Protein AF-A0A6A8FIQ2-F1 (afdb_monomer_lite)

Secondary structure (DSSP, 8-state):
-HHHHHHHHHHHHHHHHHHHHHHHHTT-HHHHHHHHHHHHHHHHHHHT-

Sequence (49 aa):
MRNQRRIGEALMIASGIGITVVGYVLGVFFVSYGGLAIASLGVVSIFWR

pLDDT: mean 90.74, std 8.27, range [61.19, 97.38]

Structure (mmCIF, N/CA/C/O backbone):
data_AF-A0A6A8FIQ2-F1
#
_entry.id   AF-A0A6A8FIQ2-F1
#
loop_
_atom_site.group_PDB
_atom_site.id
_atom_site.type_symbol
_atom_site.label_atom_id
_atom_site.label_alt_id
_atom_site.label_comp_id
_atom_site.label_asym_id
_atom_site.label_entity_id
_atom_site.label_seq_id
_atom_site.pdbx_PDB_ins_code
_atom_site.Cartn_x
_atom_site.Cartn_y
_atom_site.Cartn_z
_atom_site.occupancy
_atom_site.B_iso_or_equiv
_atom_site.auth_seq_id
_atom_site.auth_comp_id
_atom_site.auth_asym_id
_atom_site.auth_atom_id
_atom_site.pdbx_PDB_model_num
ATOM 1 N N . MET A 1 1 ? -12.340 8.384 21.572 1.00 62.16 1 MET A N 1
ATOM 2 C CA . MET A 1 1 ? -10.946 8.112 21.128 1.00 62.16 1 MET A CA 1
ATOM 3 C C . MET A 1 1 ? -10.763 6.821 20.314 1.00 62.16 1 MET A C 1
ATOM 5 O O . MET A 1 1 ? -9.908 6.804 19.439 1.00 62.16 1 MET A O 1
ATOM 9 N N . ARG A 1 2 ? -11.537 5.742 20.542 1.00 69.00 2 ARG A N 1
ATOM 10 C CA . ARG A 1 2 ? -11.357 4.448 19.841 1.00 69.00 2 ARG A CA 1
ATOM 11 C C . ARG A 1 2 ? -11.646 4.505 18.326 1.00 69.00 2 ARG A C 1
ATOM 13 O O . ARG A 1 2 ? -10.911 3.897 17.561 1.00 69.00 2 ARG A O 1
ATOM 20 N N . ASN A 1 3 ? -12.645 5.288 17.901 1.00 77.38 3 ASN A N 1
ATOM 21 C CA . ASN A 1 3 ? -13.011 5.436 16.483 1.00 77.38 3 ASN A CA 1
ATOM 22 C C . ASN A 1 3 ? -11.957 6.206 15.665 1.00 77.38 3 ASN A C 1
ATOM 24 O O . ASN A 1 3 ? -11.545 5.751 14.607 1.00 77.38 3 ASN A O 1
ATOM 28 N N . GLN A 1 4 ? -11.453 7.323 16.203 1.00 82.31 4 GLN A N 1
ATOM 29 C CA . GLN A 1 4 ? -10.410 8.133 15.555 1.00 82.31 4 GLN A CA 1
ATOM 30 C C . GLN A 1 4 ? -9.105 7.345 15.343 1.00 82.31 4 GLN A C 1
ATOM 32 O O . GLN A 1 4 ? -8.448 7.498 14.320 1.00 82.31 4 GLN A O 1
ATOM 37 N N . ARG A 1 5 ? -8.756 6.439 16.271 1.00 81.44 5 ARG A N 1
ATOM 38 C CA . ARG A 1 5 ? -7.600 5.541 16.106 1.00 81.44 5 ARG A CA 1
ATOM 39 C C . ARG A 1 5 ? -7.789 4.517 14.983 1.00 81.44 5 ARG A C 1
ATOM 41 O O . ARG A 1 5 ? -6.876 4.359 14.188 1.00 81.44 5 ARG A O 1
ATOM 48 N N . ARG A 1 6 ? -8.965 3.884 14.873 1.00 84.38 6 ARG A N 1
ATOM 49 C CA . ARG A 1 6 ? -9.268 2.949 13.769 1.00 84.38 6 ARG A CA 1
ATOM 50 C C . ARG A 1 6 ? -9.223 3.630 12.400 1.00 84.38 6 ARG A C 1
ATOM 52 O O . ARG A 1 6 ? -8.752 3.037 11.439 1.00 84.38 6 ARG A O 1
ATOM 59 N N . ILE A 1 7 ? -9.678 4.882 12.320 1.00 88.69 7 ILE A N 1
ATOM 60 C CA . ILE A 1 7 ? -9.580 5.690 11.095 1.00 88.69 7 ILE A CA 1
ATOM 61 C C . ILE A 1 7 ? -8.108 5.959 10.746 1.00 88.69 7 ILE A C 1
ATOM 63 O O . ILE A 1 7 ? -7.726 5.827 9.587 1.00 88.69 7 ILE A O 1
ATOM 67 N N . GLY A 1 8 ? -7.271 6.273 11.740 1.00 88.75 8 GLY A N 1
ATOM 68 C CA . GLY A 1 8 ? -5.825 6.425 11.547 1.00 88.75 8 GLY A CA 1
ATOM 69 C C . GLY A 1 8 ? -5.136 5.143 11.060 1.00 88.75 8 GLY A C 1
ATOM 70 O O . GLY A 1 8 ? -4.331 5.200 10.136 1.00 88.75 8 GLY A O 1
ATOM 71 N N . GLU A 1 9 ? -5.494 3.987 11.625 1.00 89.06 9 GLU A N 1
ATOM 72 C CA . GLU A 1 9 ? -4.995 2.669 11.194 1.00 89.06 9 GLU A CA 1
ATOM 73 C C . GLU A 1 9 ? -5.402 2.376 9.735 1.00 89.06 9 GLU A C 1
ATOM 75 O O . GLU A 1 9 ? -4.565 1.999 8.915 1.00 89.06 9 GLU A O 1
ATOM 80 N N . ALA A 1 10 ? -6.661 2.644 9.368 1.00 91.31 10 ALA A N 1
ATOM 81 C CA . ALA A 1 10 ? -7.142 2.483 7.995 1.00 91.31 10 ALA A CA 1
ATOM 82 C C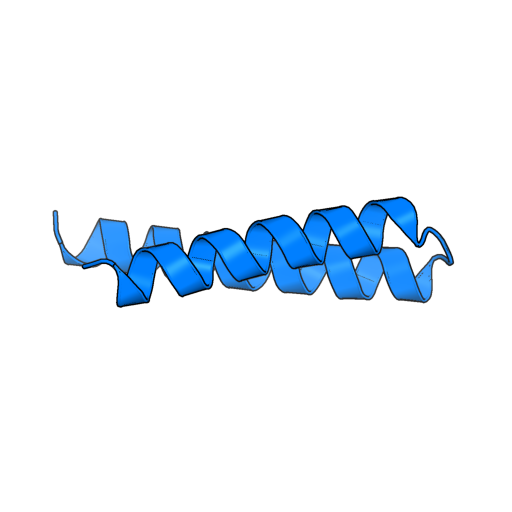 . ALA A 1 10 ? -6.426 3.416 7.000 1.00 91.31 10 ALA A C 1
ATOM 84 O O . ALA A 1 10 ? -6.056 2.987 5.907 1.00 91.31 10 ALA A O 1
ATOM 85 N N . LEU A 1 11 ? -6.183 4.674 7.384 1.00 93.88 11 LEU A N 1
ATOM 86 C CA . LEU A 1 11 ? -5.421 5.635 6.579 1.00 93.88 11 LEU A CA 1
ATOM 87 C C . LEU A 1 11 ? -3.966 5.197 6.385 1.00 93.88 11 LEU A C 1
ATOM 89 O O . LEU A 1 11 ? -3.423 5.341 5.289 1.00 93.88 11 LEU A O 1
ATOM 93 N N . MET A 1 12 ? -3.337 4.633 7.417 1.00 94.25 12 MET A N 1
ATOM 94 C CA . MET A 1 12 ? -1.977 4.095 7.331 1.00 94.25 12 MET A CA 1
ATOM 95 C C . MET A 1 12 ? -1.898 2.935 6.330 1.00 94.25 12 MET A C 1
ATOM 97 O O . MET A 1 12 ? -0.994 2.894 5.499 1.00 94.25 12 MET A O 1
ATOM 101 N N . ILE A 1 13 ? -2.877 2.028 6.349 1.00 94.88 13 ILE A N 1
ATOM 102 C CA . ILE A 1 13 ? -2.928 0.912 5.396 1.00 94.88 13 ILE A CA 1
ATOM 103 C C . ILE A 1 13 ? -3.158 1.427 3.972 1.00 94.88 13 ILE A C 1
ATOM 105 O O . ILE A 1 13 ? -2.415 1.064 3.062 1.00 94.88 13 ILE A O 1
ATOM 109 N N . ALA A 1 14 ? -4.146 2.304 3.776 1.00 96.25 14 ALA A N 1
ATOM 110 C CA . ALA A 1 14 ? -4.468 2.851 2.460 1.00 96.25 14 ALA A CA 1
ATOM 111 C C . ALA A 1 14 ? -3.289 3.627 1.849 1.00 96.25 14 ALA A C 1
ATOM 113 O O . ALA A 1 14 ? -2.985 3.464 0.667 1.00 96.25 14 ALA A O 1
ATOM 114 N N . SER A 1 15 ? -2.583 4.424 2.658 1.00 94.69 15 SER A N 1
ATOM 115 C CA . SER A 1 15 ? -1.382 5.143 2.217 1.00 94.69 15 SER A CA 1
ATOM 116 C C . SER A 1 15 ? -0.220 4.199 1.898 1.00 94.69 15 SER A C 1
ATOM 118 O O . SER A 1 15 ? 0.413 4.368 0.858 1.00 94.69 15 SER A O 1
ATOM 120 N N . GLY A 1 16 ? 0.019 3.160 2.705 1.00 95.44 16 GLY A N 1
ATOM 121 C CA . GLY A 1 16 ? 1.024 2.134 2.407 1.00 95.44 16 GLY A CA 1
ATOM 122 C C . GLY A 1 16 ? 0.755 1.398 1.087 1.00 95.44 16 GLY A C 1
ATOM 123 O O . GLY A 1 16 ? 1.659 1.236 0.262 1.00 95.44 16 GLY A O 1
ATOM 124 N N . ILE A 1 17 ? -0.503 1.027 0.828 1.00 96.56 17 ILE A N 1
ATOM 125 C CA . ILE A 1 17 ? -0.916 0.419 -0.448 1.00 96.56 17 ILE A CA 1
ATOM 126 C C . ILE A 1 17 ? -0.709 1.405 -1.603 1.00 96.56 17 ILE A C 1
ATOM 128 O O . ILE A 1 17 ? -0.127 1.037 -2.622 1.00 96.56 17 ILE A O 1
ATOM 132 N N . GLY A 1 18 ? -1.117 2.666 -1.438 1.00 96.31 18 GLY A N 1
ATOM 133 C CA . GLY A 1 18 ? -0.927 3.704 -2.453 1.00 96.31 18 GLY A CA 1
ATOM 134 C C . GLY A 1 18 ? 0.544 3.889 -2.830 1.00 96.31 18 GLY A C 1
ATOM 135 O O . GLY A 1 18 ? 0.886 3.849 -4.008 1.00 96.31 18 GLY A O 1
ATOM 136 N N . ILE A 1 19 ? 1.431 3.994 -1.837 1.00 96.44 19 ILE A N 1
ATOM 137 C CA . ILE A 1 19 ? 2.883 4.100 -2.053 1.00 96.44 19 ILE A CA 1
ATOM 138 C C . ILE A 1 19 ? 3.422 2.857 -2.767 1.00 96.44 19 ILE A C 1
ATOM 140 O O . ILE A 1 19 ? 4.253 2.976 -3.666 1.00 96.44 19 ILE A O 1
ATOM 144 N N . THR A 1 20 ? 2.917 1.672 -2.413 1.00 97.00 20 THR A N 1
ATOM 145 C CA . THR A 1 20 ? 3.318 0.413 -3.052 1.00 97.00 20 THR A CA 1
ATOM 146 C C . THR A 1 20 ? 3.040 0.429 -4.549 1.00 97.00 20 THR A C 1
ATOM 148 O O . THR A 1 20 ? 3.940 0.169 -5.352 1.00 97.00 20 THR A O 1
ATOM 151 N N . VAL A 1 21 ? 1.794 0.753 -4.906 1.00 97.38 21 VAL A N 1
ATOM 152 C CA . VAL A 1 21 ? 1.311 0.785 -6.289 1.00 97.38 21 VAL A CA 1
ATOM 153 C C . VAL A 1 21 ? 2.053 1.853 -7.084 1.00 97.38 21 VAL A C 1
ATOM 155 O O . VAL A 1 21 ? 2.557 1.562 -8.165 1.00 97.38 21 VAL A O 1
ATOM 158 N N . VAL A 1 22 ? 2.189 3.062 -6.534 1.00 96.88 22 VAL A N 1
ATOM 159 C CA . VAL A 1 22 ? 2.917 4.162 -7.185 1.00 96.88 22 VAL A CA 1
ATOM 160 C C . VAL A 1 22 ? 4.379 3.785 -7.419 1.00 96.88 22 VAL A C 1
ATOM 162 O O . VAL A 1 22 ? 4.872 3.926 -8.536 1.00 96.88 22 VAL A O 1
ATOM 165 N N . GLY A 1 23 ? 5.063 3.248 -6.405 1.00 95.88 23 GLY A N 1
ATOM 166 C CA . GLY A 1 23 ? 6.446 2.788 -6.540 1.00 95.88 23 GLY A CA 1
ATOM 167 C C . GLY A 1 23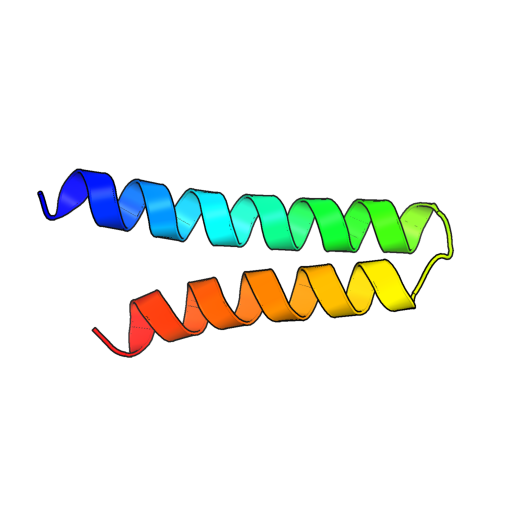 ? 6.605 1.705 -7.609 1.00 95.88 23 GLY A C 1
ATOM 168 O O . GLY A 1 23 ? 7.589 1.714 -8.346 1.00 95.88 23 GLY A O 1
ATOM 169 N N . TYR A 1 24 ? 5.609 0.822 -7.747 1.00 95.81 24 TYR A N 1
ATOM 170 C CA . TYR A 1 24 ? 5.664 -0.302 -8.678 1.00 95.81 24 TYR A CA 1
ATOM 171 C C . TYR A 1 24 ? 5.480 0.183 -10.115 1.00 95.81 24 TYR A C 1
ATOM 173 O O . TYR A 1 24 ? 6.259 -0.177 -10.993 1.00 95.81 24 TYR A O 1
ATOM 181 N N . VAL A 1 25 ? 4.503 1.069 -10.336 1.00 96.81 25 VAL A N 1
ATOM 182 C CA . VAL A 1 25 ? 4.249 1.707 -11.637 1.00 96.81 25 VAL A CA 1
ATOM 183 C C . VAL A 1 25 ? 5.458 2.519 -12.106 1.00 96.81 25 VAL A C 1
ATOM 185 O O . VAL A 1 25 ? 5.774 2.518 -13.291 1.00 96.81 25 VAL A O 1
ATOM 188 N N . LEU A 1 26 ? 6.161 3.181 -11.185 1.00 96.38 26 LEU A N 1
ATOM 189 C CA . LEU A 1 26 ? 7.363 3.960 -11.494 1.00 96.38 26 LEU A CA 1
ATOM 190 C C . LEU A 1 26 ? 8.638 3.107 -11.638 1.00 96.38 26 LEU A C 1
ATOM 192 O O . LEU A 1 26 ? 9.698 3.655 -11.929 1.00 96.38 26 LEU A O 1
ATOM 196 N N . GLY A 1 27 ? 8.573 1.789 -11.415 1.00 94.88 27 GLY A N 1
ATOM 197 C CA . GLY A 1 27 ? 9.742 0.902 -11.451 1.00 94.88 27 GLY A CA 1
ATOM 198 C C . GLY A 1 27 ? 10.722 1.100 -10.285 1.00 94.88 27 GLY A C 1
ATOM 199 O O . GLY A 1 27 ?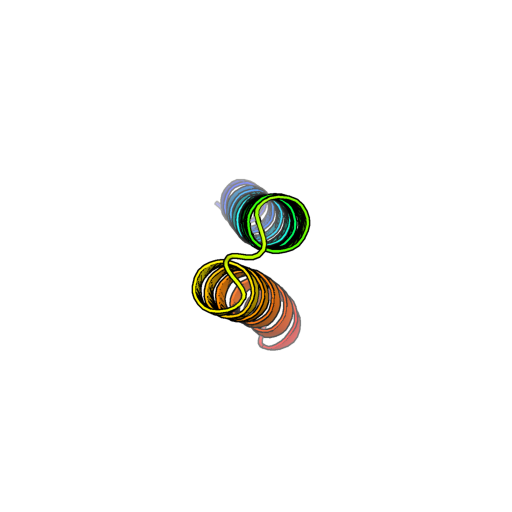 11.841 0.590 -10.317 1.00 94.88 27 GLY A O 1
ATOM 200 N N . VAL A 1 28 ? 10.319 1.822 -9.234 1.00 95.81 28 VAL A N 1
ATOM 201 C CA . VAL A 1 28 ? 11.138 2.090 -8.046 1.00 95.81 28 VAL A CA 1
ATOM 202 C C . VAL A 1 28 ? 10.780 1.085 -6.956 1.00 95.81 28 VAL A C 1
ATOM 204 O O . VAL A 1 28 ? 10.091 1.389 -5.980 1.00 95.81 28 VAL A O 1
ATOM 207 N N . PHE A 1 29 ? 11.282 -0.140 -7.108 1.00 91.81 29 PHE A N 1
ATOM 208 C CA . PHE A 1 29 ? 10.946 -1.259 -6.220 1.00 91.81 29 PHE A CA 1
ATOM 209 C C . PHE A 1 29 ? 11.243 -0.987 -4.740 1.00 91.81 29 PHE A C 1
ATOM 211 O O . PHE A 1 29 ? 10.494 -1.427 -3.873 1.00 91.81 29 PHE A O 1
ATOM 218 N N . PHE A 1 30 ? 12.284 -0.206 -4.436 1.00 93.50 30 PHE A N 1
ATOM 219 C CA . PHE A 1 30 ? 12.596 0.191 -3.061 1.00 93.50 30 PHE A CA 1
ATOM 220 C C . PHE A 1 30 ? 11.439 0.954 -2.392 1.00 93.50 30 PHE A C 1
ATOM 222 O O . PHE A 1 30 ? 11.091 0.680 -1.243 1.00 93.50 30 PHE A O 1
ATOM 229 N N . VAL A 1 31 ? 10.789 1.860 -3.130 1.00 93.25 31 VAL A N 1
ATOM 230 C CA . VAL A 1 31 ? 9.616 2.606 -2.648 1.00 93.25 31 VAL A CA 1
ATOM 231 C C . VAL A 1 31 ? 8.424 1.668 -2.479 1.00 93.25 31 VAL A C 1
ATOM 233 O O . VAL A 1 31 ? 7.708 1.770 -1.484 1.00 93.25 31 VAL A O 1
ATOM 236 N N . SER A 1 32 ? 8.249 0.700 -3.385 1.00 95.12 32 SER A N 1
ATOM 237 C CA . SER A 1 32 ? 7.197 -0.308 -3.247 1.00 95.12 32 SER A CA 1
ATOM 238 C C . SER A 1 32 ? 7.336 -1.148 -1.985 1.00 95.12 32 SER A C 1
ATOM 240 O O . SER A 1 32 ? 6.353 -1.355 -1.277 1.00 95.12 32 SER A O 1
ATOM 242 N N . TYR A 1 33 ? 8.551 -1.598 -1.668 1.00 95.56 33 TYR A N 1
ATOM 243 C CA . TYR A 1 33 ? 8.810 -2.353 -0.443 1.00 95.56 33 TYR A CA 1
ATOM 244 C C . TYR A 1 33 ? 8.581 -1.507 0.812 1.00 95.56 33 TYR A C 1
ATOM 246 O O . TYR A 1 33 ? 8.014 -2.004 1.785 1.00 95.56 33 TYR A O 1
ATOM 254 N N . GLY A 1 34 ? 8.938 -0.219 0.773 1.00 94.69 34 GLY A N 1
ATOM 255 C CA . GLY A 1 34 ? 8.600 0.726 1.838 1.00 94.69 34 GLY A CA 1
ATOM 256 C C . GLY A 1 34 ? 7.086 0.861 2.043 1.00 94.69 34 GLY A C 1
ATOM 257 O O . GLY A 1 34 ? 6.605 0.784 3.172 1.00 94.69 34 GLY A O 1
ATOM 258 N N . GLY A 1 35 ? 6.320 0.981 0.955 1.00 94.75 35 GLY A N 1
ATOM 259 C CA . GLY A 1 35 ? 4.855 1.006 1.000 1.00 94.75 35 GLY A CA 1
ATOM 260 C C . GLY A 1 35 ? 4.253 -0.269 1.599 1.00 94.75 35 GLY A C 1
ATOM 261 O O . GLY A 1 35 ? 3.386 -0.192 2.473 1.00 94.75 35 GLY A O 1
ATOM 262 N N . LEU A 1 36 ? 4.762 -1.439 1.200 1.00 95.94 36 LEU A N 1
ATOM 263 C CA . LEU A 1 36 ? 4.326 -2.732 1.735 1.00 95.94 36 LEU A CA 1
ATOM 264 C C . LEU A 1 36 ? 4.630 -2.859 3.226 1.00 95.94 36 LEU A C 1
ATOM 266 O O . LEU A 1 36 ? 3.801 -3.382 3.971 1.00 95.94 36 LEU A O 1
ATOM 270 N N . ALA A 1 37 ? 5.781 -2.359 3.679 1.00 95.69 37 ALA A N 1
ATOM 271 C CA . ALA A 1 37 ? 6.134 -2.342 5.094 1.00 95.69 37 ALA A CA 1
ATOM 272 C C . ALA A 1 37 ? 5.152 -1.479 5.904 1.00 95.69 37 ALA A C 1
ATOM 274 O O . ALA A 1 37 ? 4.650 -1.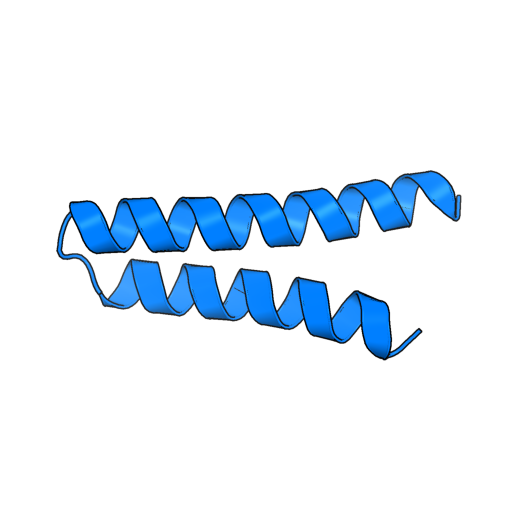926 6.935 1.00 95.69 37 ALA A O 1
ATOM 275 N N . ILE A 1 38 ? 4.805 -0.286 5.408 1.00 95.31 38 ILE A N 1
ATOM 276 C CA . ILE A 1 38 ? 3.821 0.602 6.048 1.00 95.31 38 ILE A CA 1
ATOM 277 C C . ILE A 1 38 ? 2.444 -0.070 6.112 1.00 95.31 38 ILE A C 1
ATOM 279 O O . ILE A 1 38 ? 1.822 -0.100 7.176 1.00 95.31 38 ILE A O 1
ATOM 283 N N . ALA A 1 39 ? 1.981 -0.652 5.003 1.00 95.12 39 ALA A N 1
ATOM 284 C CA . ALA A 1 39 ? 0.698 -1.349 4.962 1.00 95.12 39 ALA A CA 1
ATOM 285 C C . ALA A 1 39 ? 0.667 -2.533 5.943 1.00 95.12 39 ALA A C 1
ATOM 287 O O . ALA A 1 39 ? -0.288 -2.683 6.704 1.00 95.12 39 ALA A O 1
ATOM 288 N N . SER A 1 40 ? 1.740 -3.327 5.983 1.00 93.06 40 SER A N 1
ATOM 289 C CA . SER A 1 40 ? 1.866 -4.486 6.872 1.00 93.06 40 SER A CA 1
ATOM 290 C C . SER A 1 40 ? 1.865 -4.083 8.346 1.00 93.06 40 SER A C 1
ATOM 292 O O . SER A 1 40 ? 1.178 -4.711 9.147 1.00 93.06 40 SER A O 1
ATOM 294 N N . LEU A 1 41 ? 2.567 -3.005 8.713 1.00 93.19 41 LEU A N 1
ATOM 295 C CA . LEU A 1 41 ? 2.545 -2.464 10.076 1.00 93.19 41 LEU A CA 1
ATOM 296 C C . LEU A 1 41 ? 1.138 -2.008 10.481 1.00 93.19 41 LEU A C 1
ATOM 298 O O . LEU A 1 41 ? 0.700 -2.297 11.594 1.00 93.19 41 LEU A O 1
ATOM 302 N N . GLY A 1 42 ? 0.410 -1.356 9.571 1.00 91.06 42 GLY A N 1
ATOM 303 C CA . GLY A 1 42 ? -0.986 -0.985 9.787 1.00 91.06 42 GLY A CA 1
ATOM 304 C C . GLY A 1 42 ? -1.872 -2.207 10.049 1.00 91.06 42 GLY A C 1
ATOM 305 O O . GLY A 1 42 ? -2.613 -2.229 11.030 1.00 91.06 42 GLY A O 1
ATOM 306 N N . VAL A 1 43 ? -1.743 -3.261 9.240 1.00 91.06 43 VAL A N 1
ATOM 307 C CA . VAL A 1 43 ? -2.499 -4.515 9.409 1.00 91.06 43 VAL A CA 1
ATOM 308 C C . VAL A 1 43 ? -2.162 -5.202 10.735 1.00 91.06 43 VAL A C 1
ATOM 310 O O . VAL A 1 43 ? -3.068 -5.537 11.497 1.00 91.06 43 VAL A O 1
ATO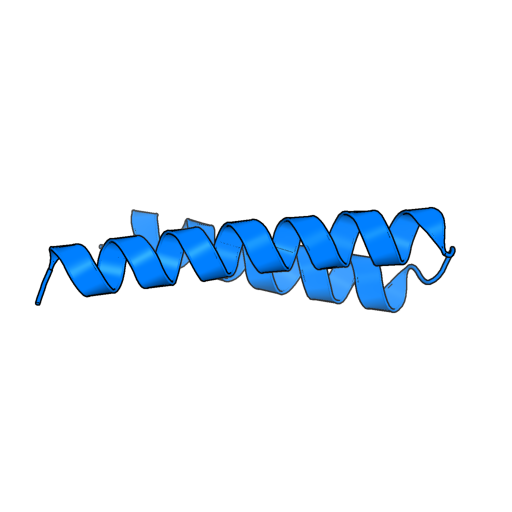M 313 N N . VAL A 1 44 ? -0.875 -5.366 11.059 1.00 93.00 44 VAL A N 1
ATOM 314 C CA . VAL A 1 44 ? -0.439 -5.970 12.331 1.00 93.00 44 VAL A CA 1
ATOM 315 C C . VAL A 1 44 ? -0.966 -5.170 13.523 1.00 93.00 44 VAL A C 1
ATOM 317 O O . VAL A 1 44 ? -1.417 -5.764 14.501 1.00 93.00 44 VAL A O 1
ATOM 320 N N . SER A 1 45 ? -0.991 -3.837 13.433 1.00 87.81 45 SER A N 1
ATOM 321 C CA . SER A 1 45 ? -1.520 -2.984 14.503 1.00 87.81 45 SER A CA 1
ATOM 322 C C . SER A 1 45 ? -3.013 -3.197 14.784 1.00 87.81 45 SER A C 1
ATOM 324 O O . SER A 1 45 ? -3.441 -3.021 15.925 1.00 87.81 45 SER A O 1
ATOM 326 N N . ILE A 1 46 ? -3.795 -3.615 13.778 1.00 87.38 46 ILE A N 1
ATOM 327 C CA . ILE A 1 46 ? -5.216 -3.952 13.940 1.00 87.38 46 ILE A CA 1
ATOM 328 C C . ILE A 1 46 ? -5.369 -5.291 14.668 1.00 87.38 46 ILE A C 1
ATOM 330 O O . ILE A 1 46 ? -6.238 -5.409 15.528 1.00 87.38 46 ILE A O 1
ATOM 334 N N . PHE A 1 47 ? -4.538 -6.285 14.333 1.00 85.19 47 PHE A N 1
ATOM 335 C CA . PHE A 1 47 ? -4.613 -7.639 14.898 1.00 85.19 47 PHE A CA 1
ATOM 336 C C . PHE A 1 47 ? -4.001 -7.778 16.293 1.00 85.19 47 PHE A C 1
ATOM 338 O O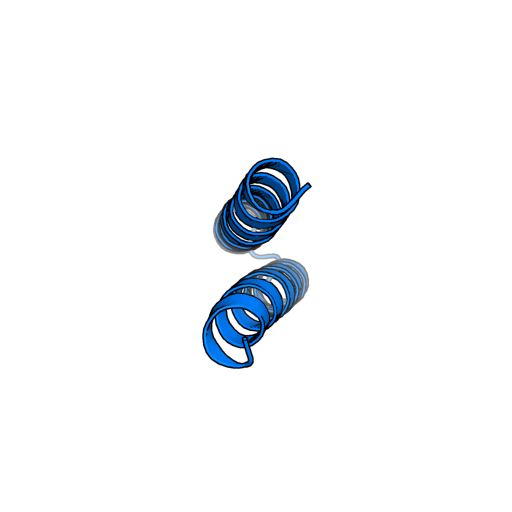 . PHE A 1 47 ? -4.454 -8.612 17.069 1.00 85.19 47 PHE A O 1
ATOM 345 N N . TRP A 1 48 ? -2.986 -6.982 16.637 1.00 82.75 48 TRP A N 1
ATOM 346 C CA . TRP A 1 48 ? -2.345 -7.011 17.962 1.00 82.75 48 TRP A CA 1
ATOM 347 C C . TRP A 1 48 ? -3.249 -6.461 19.087 1.00 82.75 48 TRP A C 1
ATOM 349 O O . TRP A 1 48 ? -2.833 -6.318 20.235 1.00 82.75 48 TRP A O 1
ATOM 359 N N . ARG A 1 49 ? -4.482 -6.085 18.765 1.00 61.19 49 ARG A N 1
ATOM 360 C CA . ARG A 1 49 ? -5.319 -5.209 19.572 1.00 61.19 49 ARG A CA 1
ATOM 361 C C . ARG A 1 49 ? -6.648 -5.841 19.941 1.00 61.19 49 ARG A C 1
ATOM 363 O O . ARG A 1 49 ? -7.126 -5.508 21.049 1.00 61.19 49 ARG A O 1
#

Foldseek 3Di:
DVVVVLVVLVVQLVQLVVQLVVCVVVVNNVSNVVSVVSNVVSVVVVVVD

Radius of gyration: 11.8 Å; chains: 1; bounding box: 26×16×33 Å